Protein AF-A0A699KFR7-F1 (afdb_monomer_lite)

InterPro domains:
  IPR008906 HAT, C-terminal dimerisation domain [PF05699] (17-57)
  IPR012337 Ribonuclease H-like superfamily [SSF53098] (3-68)

Organism: Tanacetum cinerariifolium (NCBI:txid118510)

Structure (mmCIF, N/CA/C/O backbone):
data_AF-A0A699KFR7-F1
#
_entry.id   AF-A0A699KFR7-F1
#
loop_
_atom_site.group_PDB
_atom_site.id
_atom_site.type_symbol
_atom_site.label_atom_id
_atom_site.label_alt_id
_atom_site.label_comp_id
_atom_site.label_asym_id
_atom_site.label_entity_id
_atom_site.label_seq_id
_atom_site.pdbx_PDB_ins_code
_atom_site.Cartn_x
_atom_site.Cartn_y
_atom_site.Cartn_z
_atom_site.occupancy
_atom_site.B_iso_or_equiv
_atom_site.auth_seq_id
_atom_site.auth_comp_id
_atom_site.auth_asym_id
_atom_site.auth_atom_id
_atom_site.pdbx_PDB_model_num
ATOM 1 N N . MET A 1 1 ? 19.842 -2.303 -15.466 1.00 72.69 1 MET A N 1
ATOM 2 C CA . MET A 1 1 ? 18.695 -2.863 -14.722 1.00 72.69 1 MET A CA 1
ATOM 3 C C . MET A 1 1 ? 18.317 -1.825 -13.682 1.00 72.69 1 MET A C 1
ATOM 5 O O . MET A 1 1 ? 19.139 -1.583 -12.810 1.00 72.69 1 MET A O 1
ATOM 9 N N . SER A 1 2 ? 17.170 -1.155 -13.818 1.00 84.25 2 SER A N 1
ATOM 10 C CA . SER A 1 2 ? 16.698 -0.205 -12.797 1.00 84.25 2 SER A CA 1
ATOM 11 C C . SER A 1 2 ? 16.259 -0.953 -11.541 1.00 84.25 2 SER A C 1
ATOM 13 O O . SER A 1 2 ? 15.741 -2.073 -11.637 1.00 84.25 2 SER A O 1
ATOM 15 N N . SER A 1 3 ? 16.473 -0.344 -10.375 1.00 93.88 3 SER A N 1
ATOM 16 C CA . SER A 1 3 ? 16.029 -0.923 -9.102 1.00 93.88 3 SER A CA 1
ATOM 17 C C . SER A 1 3 ? 14.501 -0.967 -9.020 1.00 93.88 3 SER A C 1
ATOM 19 O O . SER A 1 3 ? 13.797 -0.244 -9.726 1.00 93.88 3 SER A O 1
ATOM 21 N N . GLU A 1 4 ? 13.971 -1.806 -8.135 1.00 95.19 4 GLU A N 1
ATOM 22 C CA . GLU A 1 4 ? 12.529 -1.891 -7.906 1.00 95.19 4 GLU A CA 1
ATOM 23 C C . GLU A 1 4 ? 11.929 -0.535 -7.487 1.00 95.19 4 GLU A C 1
ATOM 25 O O . GLU A 1 4 ? 10.904 -0.121 -8.026 1.00 95.19 4 GLU A O 1
ATOM 30 N N . PHE A 1 5 ? 12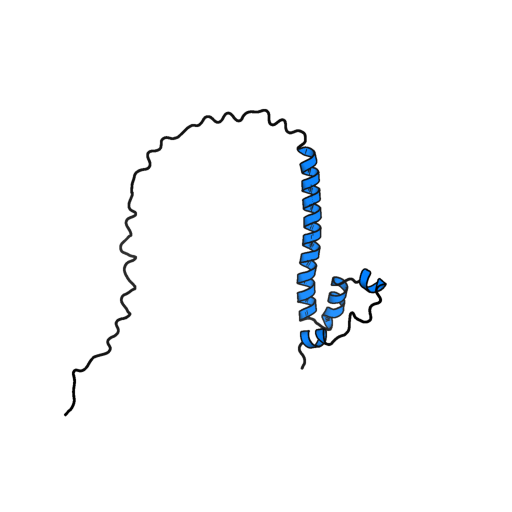.629 0.193 -6.609 1.00 94.06 5 PHE A N 1
ATOM 31 C CA . PHE A 1 5 ? 12.272 1.545 -6.167 1.00 94.06 5 PHE A CA 1
ATOM 32 C C . PHE A 1 5 ? 12.258 2.552 -7.315 1.00 94.06 5 PHE A C 1
ATOM 34 O O . PHE A 1 5 ? 11.299 3.299 -7.473 1.00 94.06 5 PHE A O 1
ATOM 41 N N . GLU A 1 6 ? 13.286 2.538 -8.156 1.00 95.88 6 GLU A N 1
ATOM 42 C CA . GLU A 1 6 ? 13.377 3.428 -9.312 1.00 95.88 6 GLU A CA 1
ATOM 43 C C . GLU A 1 6 ? 12.234 3.179 -10.306 1.00 95.88 6 GLU A C 1
ATOM 45 O O . GLU A 1 6 ? 11.628 4.126 -10.802 1.00 95.88 6 GLU A O 1
ATOM 50 N N . ARG A 1 7 ? 11.873 1.912 -10.553 1.00 94.94 7 ARG A N 1
ATOM 51 C CA . ARG A 1 7 ? 10.699 1.583 -11.377 1.00 94.94 7 ARG A CA 1
ATOM 52 C C . ARG A 1 7 ? 9.400 2.094 -10.755 1.00 94.94 7 ARG A C 1
ATOM 54 O O . ARG A 1 7 ? 8.554 2.594 -11.487 1.00 94.94 7 ARG A O 1
ATOM 61 N N . TYR A 1 8 ? 9.239 1.969 -9.437 1.00 94.06 8 TYR A N 1
ATOM 62 C CA . TYR A 1 8 ? 8.048 2.445 -8.732 1.00 94.06 8 TYR A CA 1
ATOM 63 C C . TYR A 1 8 ? 7.919 3.973 -8.796 1.00 94.06 8 TYR A C 1
ATOM 65 O O . TYR A 1 8 ? 6.868 4.472 -9.177 1.00 94.06 8 TYR A O 1
ATOM 73 N N . VAL A 1 9 ? 8.994 4.711 -8.501 1.00 92.50 9 VAL A N 1
ATOM 74 C CA . VAL A 1 9 ? 9.006 6.188 -8.517 1.00 92.50 9 VAL A CA 1
ATOM 75 C C . VAL A 1 9 ? 8.733 6.749 -9.912 1.00 92.50 9 VAL A C 1
ATOM 77 O O . VAL A 1 9 ? 8.081 7.779 -10.044 1.00 92.50 9 VAL A O 1
ATOM 80 N N . ASN A 1 10 ? 9.206 6.062 -10.951 1.00 93.88 10 ASN A N 1
ATOM 81 C CA . ASN A 1 10 ? 8.973 6.460 -12.338 1.00 93.88 10 ASN A CA 1
ATOM 82 C C . ASN A 1 10 ? 7.615 5.992 -12.890 1.00 93.88 10 ASN A C 1
ATOM 84 O O . ASN A 1 10 ? 7.307 6.266 -14.049 1.00 93.88 10 ASN A O 1
ATOM 88 N N . SER A 1 11 ? 6.822 5.261 -12.104 1.00 91.31 11 SER A N 1
ATOM 89 C CA . SER A 1 11 ? 5.496 4.806 -12.510 1.00 91.31 11 SER A CA 1
ATOM 90 C C . SER A 1 11 ? 4.426 5.793 -12.065 1.00 91.31 11 SER A C 1
ATOM 92 O O . SER A 1 11 ? 4.438 6.281 -10.937 1.00 91.31 11 SER A O 1
ATOM 94 N N . ASP A 1 12 ? 3.452 6.033 -12.935 1.00 89.50 12 ASP A N 1
ATOM 95 C CA . ASP A 1 12 ? 2.334 6.911 -12.625 1.00 89.50 12 ASP A CA 1
ATOM 96 C C . ASP A 1 12 ? 1.092 6.111 -12.213 1.00 89.50 12 ASP A C 1
ATOM 98 O O . ASP A 1 12 ? 0.330 5.625 -13.049 1.00 89.50 12 ASP A O 1
ATOM 102 N N . PHE A 1 13 ? 0.915 5.940 -10.901 1.00 87.81 13 PHE A N 1
ATOM 103 C CA . PHE A 1 13 ? -0.223 5.211 -10.330 1.00 87.81 13 PHE A CA 1
ATOM 104 C C . PHE A 1 13 ? -1.328 6.116 -9.782 1.00 87.81 13 PHE A C 1
ATOM 106 O O . PHE A 1 13 ? -2.438 5.641 -9.554 1.00 87.81 13 PHE A O 1
ATOM 113 N N . VAL A 1 14 ? -1.029 7.391 -9.524 1.00 83.56 14 VAL A N 1
ATOM 114 C CA . VAL A 1 14 ? -1.896 8.263 -8.714 1.00 83.56 14 VAL A CA 1
ATOM 115 C C . VAL A 1 14 ? -2.414 9.456 -9.503 1.00 83.56 14 VAL A C 1
ATOM 117 O O . VAL A 1 14 ? -3.532 9.894 -9.242 1.00 83.56 14 VAL A O 1
ATOM 120 N N . THR A 1 15 ? -1.667 9.986 -10.478 1.00 86.75 15 THR A N 1
ATOM 121 C CA . THR A 1 15 ? -2.082 11.237 -11.138 1.00 86.75 15 THR A CA 1
ATOM 122 C C . THR A 1 15 ? -3.336 11.057 -11.996 1.00 86.75 15 THR A C 1
ATOM 124 O O . THR A 1 15 ? -4.073 12.014 -12.228 1.00 86.75 15 THR A O 1
ATOM 127 N N . HIS A 1 16 ? -3.602 9.825 -12.431 1.00 85.38 16 HIS A N 1
ATOM 128 C CA . HIS A 1 16 ? -4.763 9.471 -13.240 1.00 85.38 16 HIS A CA 1
ATOM 129 C C . HIS A 1 16 ? -6.021 9.156 -12.422 1.00 85.38 16 HIS A C 1
ATOM 131 O O . HIS A 1 16 ? -7.088 8.989 -13.012 1.00 85.38 16 HIS A O 1
ATOM 137 N N . LEU A 1 17 ? -5.924 9.082 -11.090 1.00 88.12 17 LEU A N 1
ATOM 138 C CA . LEU A 1 17 ? -7.076 8.779 -10.244 1.00 88.12 17 LEU A CA 1
ATOM 139 C C . LEU A 1 17 ? -8.009 9.986 -10.159 1.00 88.12 17 LEU A C 1
ATOM 141 O O . LEU A 1 17 ? -7.608 11.096 -9.795 1.00 88.12 17 LEU A O 1
ATOM 145 N N . HIS A 1 18 ? -9.292 9.763 -10.437 1.00 90.19 18 HIS A N 1
ATOM 146 C CA . HIS A 1 18 ? -10.302 10.789 -10.216 1.00 90.19 18 HIS A CA 1
ATOM 147 C C . HIS A 1 18 ? -10.480 11.028 -8.698 1.00 90.19 18 HIS A C 1
ATOM 149 O O . HIS A 1 18 ? -10.409 10.075 -7.921 1.00 90.19 18 HIS A O 1
ATOM 155 N N . PRO A 1 19 ? -10.807 12.250 -8.223 1.00 91.25 19 PRO A N 1
ATOM 156 C CA . PRO A 1 19 ? -10.936 12.536 -6.786 1.00 91.25 19 PRO A CA 1
ATOM 157 C C . PRO A 1 19 ? -11.868 11.592 -6.011 1.00 91.25 19 PRO A C 1
ATOM 159 O O . PRO A 1 19 ? -11.630 11.291 -4.845 1.00 91.25 19 PRO A O 1
ATOM 162 N N . LYS A 1 20 ? -12.927 11.097 -6.665 1.00 91.50 20 LYS A N 1
ATOM 163 C CA . LYS A 1 20 ? -13.840 10.105 -6.070 1.00 91.50 20 LYS A CA 1
ATOM 164 C C . LYS A 1 20 ? -13.187 8.736 -5.871 1.00 91.50 20 LYS A C 1
ATOM 166 O O . LYS A 1 20 ? -13.475 8.089 -4.876 1.00 91.50 20 LYS A O 1
ATOM 171 N N . GLU A 1 21 ? -12.332 8.315 -6.797 1.00 89.56 21 GLU A N 1
ATOM 172 C CA . GLU A 1 21 ? -11.599 7.046 -6.715 1.00 89.56 21 GLU A CA 1
ATOM 173 C C . GLU A 1 21 ? -10.494 7.138 -5.665 1.00 89.56 21 GLU A C 1
ATOM 175 O O . GLU A 1 21 ? -10.295 6.205 -4.893 1.00 89.56 21 GLU A O 1
ATOM 180 N N . PHE A 1 22 ? -9.843 8.303 -5.574 1.00 89.06 22 PHE A N 1
ATOM 181 C CA . PHE A 1 22 ? -8.843 8.579 -4.549 1.00 89.06 22 PHE A CA 1
ATOM 182 C C . PHE A 1 22 ? -9.428 8.499 -3.129 1.00 89.06 22 PHE A C 1
ATOM 184 O O . PHE A 1 22 ? -8.806 7.933 -2.235 1.00 89.06 22 PHE A O 1
ATOM 191 N N . ALA A 1 23 ? -10.646 9.011 -2.917 1.00 90.00 23 ALA A N 1
ATOM 192 C CA . ALA A 1 23 ? -11.308 8.979 -1.609 1.00 90.00 23 ALA A CA 1
ATOM 193 C C . ALA A 1 23 ? -11.588 7.556 -1.093 1.00 90.00 23 ALA A C 1
ATOM 195 O O . ALA A 1 23 ? -11.667 7.343 0.114 1.00 90.00 23 ALA A O 1
ATOM 196 N N . THR A 1 24 ? -11.741 6.589 -1.998 1.00 92.75 24 THR A N 1
ATOM 197 C CA . THR A 1 24 ? -11.987 5.177 -1.672 1.00 92.75 24 THR A CA 1
ATOM 198 C C . THR A 1 24 ? -10.773 4.294 -1.958 1.00 92.75 24 THR A C 1
ATOM 200 O O . THR A 1 24 ? -10.918 3.080 -2.076 1.00 92.75 24 THR A O 1
ATOM 203 N N . PHE A 1 25 ? -9.589 4.887 -2.125 1.00 91.75 25 PHE A N 1
ATOM 204 C CA . PHE A 1 25 ? -8.393 4.156 -2.518 1.00 91.75 25 PHE A CA 1
ATOM 205 C C . PHE A 1 25 ? -7.900 3.248 -1.385 1.00 91.75 25 PHE A C 1
ATOM 207 O O . PHE A 1 25 ? -7.513 3.715 -0.313 1.00 91.75 25 PHE A O 1
ATOM 214 N N . ASP A 1 26 ? -7.884 1.940 -1.639 1.00 91.94 26 ASP A N 1
ATOM 215 C CA . ASP A 1 26 ? -7.339 0.948 -0.715 1.00 91.94 26 ASP A CA 1
ATOM 216 C C . ASP A 1 26 ? -5.832 0.778 -0.945 1.00 91.94 26 ASP A C 1
ATOM 218 O O . ASP A 1 26 ? -5.390 0.034 -1.822 1.00 91.94 26 ASP A O 1
ATOM 222 N N . VAL A 1 27 ? -5.030 1.465 -0.129 1.00 93.06 27 VAL A N 1
ATOM 223 C CA . VAL A 1 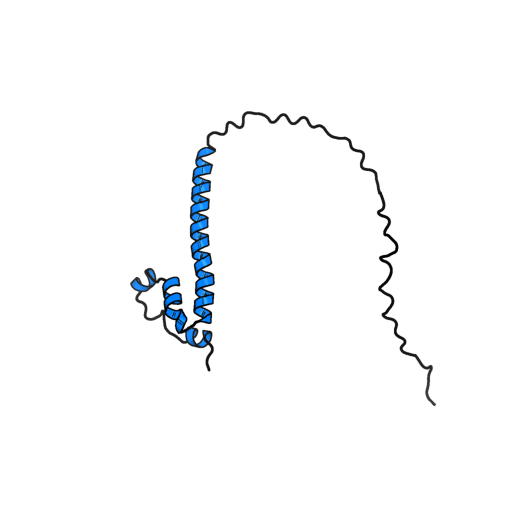27 ? -3.560 1.399 -0.189 1.00 93.06 27 VAL A CA 1
ATOM 224 C C . VAL A 1 27 ? -3.041 -0.016 0.102 1.00 93.06 27 VAL A C 1
ATOM 226 O O . VAL A 1 27 ? -2.046 -0.437 -0.489 1.00 93.06 27 VAL A O 1
ATOM 229 N N . LEU A 1 28 ? -3.698 -0.776 0.986 1.00 93.75 28 LEU A N 1
ATOM 230 C CA . LEU A 1 28 ? -3.281 -2.143 1.312 1.00 93.75 28 LEU A CA 1
ATOM 231 C C . LEU A 1 28 ? -3.608 -3.102 0.165 1.00 93.75 28 LEU A C 1
ATOM 233 O O . LEU A 1 28 ? -2.773 -3.932 -0.201 1.00 93.75 28 LEU A O 1
ATOM 237 N N . GLY A 1 29 ? -4.797 -2.967 -0.419 1.00 94.25 29 GLY A N 1
ATOM 238 C CA . GLY A 1 29 ? -5.204 -3.682 -1.628 1.00 94.25 29 GLY A CA 1
ATOM 239 C C . GLY A 1 29 ? -4.287 -3.388 -2.814 1.00 94.25 29 GLY A C 1
ATOM 240 O O . GLY A 1 29 ? -3.849 -4.319 -3.489 1.00 94.25 29 GLY A O 1
ATOM 241 N N . PHE A 1 30 ? -3.906 -2.121 -3.005 1.00 95.12 30 PHE A N 1
ATOM 242 C CA . PHE A 1 30 ? -2.957 -1.710 -4.039 1.00 95.12 30 PHE A CA 1
ATOM 243 C C . PHE A 1 30 ? -1.627 -2.465 -3.928 1.00 95.12 30 PHE A C 1
ATOM 245 O O . PHE A 1 30 ? -1.177 -3.067 -4.903 1.00 95.12 30 PHE A O 1
ATOM 252 N N . TRP A 1 31 ? -1.009 -2.494 -2.744 1.00 95.94 31 TRP A N 1
ATOM 253 C CA . TRP A 1 31 ? 0.273 -3.186 -2.577 1.00 95.94 31 TRP A CA 1
ATOM 254 C C . TRP A 1 31 ? 0.161 -4.706 -2.726 1.00 95.94 31 TRP A C 1
ATOM 256 O O . TRP A 1 31 ? 1.090 -5.328 -3.231 1.00 95.94 31 TRP A O 1
ATOM 266 N N . LYS A 1 32 ? -0.983 -5.308 -2.381 1.00 96.00 32 LYS A N 1
ATOM 267 C CA . LYS A 1 32 ? -1.237 -6.733 -2.661 1.00 96.00 32 LYS A CA 1
ATOM 268 C C . LYS A 1 32 ? -1.296 -7.021 -4.160 1.00 96.00 32 LYS A C 1
ATOM 270 O O . LYS A 1 32 ? -0.719 -8.001 -4.615 1.00 96.00 32 LYS A O 1
ATOM 275 N N . GLU A 1 33 ? -1.939 -6.157 -4.945 1.00 96.19 33 GLU A N 1
ATOM 276 C CA . GLU A 1 33 ? -1.974 -6.301 -6.409 1.00 96.19 33 GLU A CA 1
ATOM 277 C C . GLU A 1 33 ? -0.573 -6.173 -7.034 1.00 96.19 33 GLU A C 1
ATOM 279 O O . GLU A 1 33 ? -0.266 -6.786 -8.057 1.00 96.19 33 GLU A O 1
ATOM 284 N N . LYS A 1 34 ? 0.305 -5.382 -6.412 1.00 95.38 34 LYS A N 1
ATOM 285 C CA . LYS A 1 34 ? 1.656 -5.114 -6.909 1.00 95.38 34 LYS A CA 1
ATOM 286 C C . LYS A 1 34 ? 2.709 -6.151 -6.517 1.00 95.38 34 LYS A C 1
ATOM 288 O O . LYS A 1 34 ? 3.827 -6.053 -7.024 1.00 95.38 34 LYS A O 1
ATOM 293 N N . GLU A 1 35 ? 2.364 -7.182 -5.749 1.00 95.75 35 GLU A N 1
ATOM 294 C CA . GLU A 1 35 ? 3.309 -8.173 -5.211 1.00 95.75 35 GLU A CA 1
ATOM 295 C C . GLU A 1 35 ? 4.148 -8.883 -6.289 1.00 95.75 35 GLU A C 1
ATOM 297 O O . GLU A 1 35 ? 5.340 -9.117 -6.103 1.00 95.75 35 GLU A O 1
ATOM 302 N N . THR A 1 36 ? 3.584 -9.150 -7.468 1.00 94.38 36 THR A N 1
ATOM 303 C CA . THR A 1 36 ? 4.333 -9.772 -8.576 1.00 94.38 36 THR A CA 1
ATOM 304 C C . THR A 1 36 ? 5.242 -8.795 -9.323 1.00 94.38 36 THR A C 1
ATOM 306 O O . THR A 1 36 ? 6.212 -9.209 -9.954 1.00 94.38 36 THR A O 1
ATOM 309 N N . THR A 1 37 ? 4.920 -7.499 -9.298 1.00 94.56 37 THR A N 1
ATOM 310 C CA . THR A 1 37 ? 5.636 -6.451 -10.051 1.00 94.56 37 THR A CA 1
ATOM 311 C C . THR A 1 37 ? 6.752 -5.824 -9.212 1.00 94.56 37 THR A C 1
ATOM 313 O O . THR A 1 37 ? 7.835 -5.500 -9.716 1.00 94.56 37 THR A O 1
ATOM 316 N N . PHE A 1 38 ? 6.480 -5.676 -7.918 1.00 95.94 38 PHE A N 1
ATOM 317 C CA . PHE A 1 38 ? 7.340 -5.062 -6.922 1.00 95.94 38 PHE A CA 1
ATOM 318 C C . PHE A 1 38 ? 7.380 -5.959 -5.667 1.00 95.94 38 PHE A C 1
ATOM 320 O O . PHE A 1 38 ? 6.751 -5.625 -4.663 1.00 95.94 38 PHE A O 1
ATOM 327 N N . PRO A 1 39 ? 8.053 -7.122 -5.708 1.00 95.62 39 PRO A N 1
ATOM 328 C CA . PRO A 1 39 ? 8.006 -8.098 -4.619 1.00 95.62 39 PRO A CA 1
ATOM 329 C C . PRO A 1 39 ? 8.607 -7.587 -3.305 1.00 95.62 39 PRO A C 1
ATOM 331 O O . PRO A 1 39 ? 8.057 -7.859 -2.237 1.00 95.62 39 PRO A O 1
ATOM 334 N N . VAL A 1 40 ? 9.712 -6.838 -3.354 1.00 96.25 40 VAL A N 1
ATOM 335 C CA . VAL A 1 40 ? 10.380 -6.350 -2.138 1.00 96.25 40 VAL A CA 1
ATOM 336 C C . VAL A 1 40 ? 9.602 -5.186 -1.532 1.00 96.25 40 VAL A C 1
ATOM 338 O O . VAL A 1 40 ? 9.294 -5.200 -0.341 1.00 96.25 40 VAL A O 1
ATOM 341 N N . LEU A 1 41 ? 9.239 -4.198 -2.349 1.00 96.31 41 LEU A N 1
ATOM 342 C CA . LEU A 1 41 ? 8.500 -3.018 -1.914 1.00 96.31 41 LEU A CA 1
ATOM 343 C C . LEU A 1 41 ? 7.104 -3.389 -1.445 1.00 96.31 41 LEU A C 1
ATOM 345 O O . LEU A 1 41 ? 6.710 -2.938 -0.378 1.00 96.31 41 LEU A O 1
ATOM 349 N N . SER A 1 42 ? 6.382 -4.243 -2.176 1.00 96.62 42 SER A N 1
ATOM 350 C CA . SER A 1 42 ? 5.034 -4.650 -1.768 1.00 96.62 42 SER A CA 1
ATOM 351 C C . SER A 1 42 ? 5.062 -5.325 -0.412 1.00 96.62 42 SER A C 1
ATOM 353 O O . SER A 1 42 ? 4.261 -4.976 0.451 1.00 96.62 42 SER A O 1
ATOM 355 N N . ARG A 1 43 ? 6.022 -6.227 -0.176 1.00 96.75 43 ARG A N 1
ATOM 356 C CA . ARG A 1 43 ? 6.141 -6.898 1.117 1.00 96.75 43 ARG A CA 1
ATOM 357 C C . ARG A 1 43 ? 6.461 -5.917 2.243 1.00 96.75 43 ARG A C 1
ATOM 359 O O . ARG A 1 43 ? 5.752 -5.902 3.244 1.00 96.75 43 ARG A O 1
ATOM 366 N N . MET A 1 44 ? 7.463 -5.057 2.050 1.00 96.50 44 MET A N 1
ATOM 367 C CA . MET A 1 44 ? 7.836 -4.037 3.037 1.00 96.50 44 MET A CA 1
ATOM 368 C C . MET A 1 44 ? 6.691 -3.065 3.332 1.00 96.50 44 MET A C 1
ATOM 370 O O . MET A 1 44 ? 6.447 -2.728 4.489 1.00 96.50 44 MET A O 1
ATOM 374 N N . SER A 1 45 ? 5.989 -2.608 2.294 1.00 95.81 45 SER A N 1
ATOM 375 C CA . SER A 1 45 ? 4.838 -1.729 2.436 1.00 95.81 45 SER A CA 1
ATOM 376 C C . SER A 1 45 ? 3.732 -2.439 3.201 1.00 95.81 45 SER A C 1
ATOM 378 O O . SER A 1 45 ? 3.355 -1.935 4.250 1.00 95.81 45 SER A O 1
ATOM 380 N N . ILE A 1 46 ? 3.274 -3.617 2.761 1.00 95.44 46 ILE A N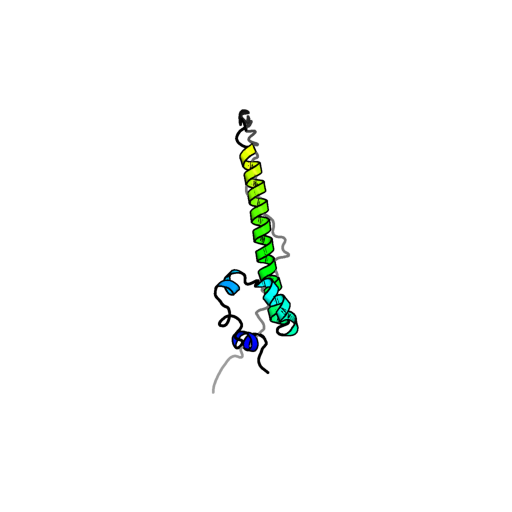 1
ATOM 381 C CA . ILE A 1 46 ? 2.228 -4.404 3.439 1.00 95.44 46 ILE A CA 1
ATOM 382 C C . ILE A 1 46 ? 2.554 -4.601 4.922 1.00 95.44 46 ILE A C 1
ATOM 384 O O . ILE A 1 46 ? 1.692 -4.344 5.766 1.00 95.44 46 ILE A O 1
ATOM 388 N N . ASP A 1 47 ? 3.780 -5.004 5.255 1.00 93.62 47 ASP A N 1
ATOM 389 C CA . ASP A 1 47 ? 4.201 -5.211 6.643 1.00 93.62 47 ASP A CA 1
ATOM 390 C C . ASP A 1 47 ? 4.107 -3.899 7.451 1.00 93.62 47 ASP A C 1
ATOM 392 O O . ASP A 1 47 ? 3.588 -3.888 8.565 1.00 93.62 47 ASP A O 1
ATOM 396 N N . LEU A 1 48 ? 4.503 -2.761 6.870 1.00 92.06 48 LEU A N 1
ATOM 397 C CA . LEU A 1 48 ? 4.410 -1.451 7.521 1.00 92.06 48 LEU A CA 1
ATOM 398 C C . LEU A 1 48 ? 2.959 -0.967 7.720 1.00 92.06 48 LEU A C 1
ATOM 400 O O . LEU A 1 48 ? 2.594 -0.543 8.819 1.00 92.06 48 LEU A O 1
ATOM 404 N N . ILE A 1 49 ? 2.123 -1.004 6.675 1.00 90.25 49 ILE A N 1
ATOM 405 C CA . ILE A 1 49 ? 0.737 -0.496 6.740 1.00 90.25 49 ILE A CA 1
ATOM 406 C C . ILE A 1 49 ? -0.208 -1.433 7.501 1.00 90.25 49 ILE A C 1
ATOM 408 O O . ILE A 1 49 ? -1.146 -0.956 8.140 1.00 90.25 49 ILE A O 1
ATOM 412 N N . SER A 1 50 ? 0.039 -2.745 7.503 1.00 88.19 50 SER A N 1
ATOM 413 C CA . SER A 1 50 ? -0.764 -3.694 8.290 1.00 88.19 50 SER A CA 1
ATOM 414 C C . SER A 1 50 ? -0.599 -3.490 9.801 1.00 88.19 50 SER A C 1
ATOM 416 O O . SER A 1 50 ? -1.581 -3.570 10.543 1.00 88.19 50 SER A O 1
ATOM 418 N N . VAL A 1 51 ? 0.605 -3.132 10.261 1.00 81.75 51 VAL A N 1
ATOM 419 C CA . VAL A 1 51 ? 0.866 -2.783 11.667 1.00 81.75 51 VAL A CA 1
ATOM 420 C C . VAL A 1 51 ? 0.094 -1.527 12.076 1.00 81.75 51 VAL A C 1
ATOM 422 O O . VAL A 1 51 ? -0.489 -1.487 13.161 1.00 81.75 51 VAL A O 1
ATOM 425 N N . GLN A 1 52 ? 0.036 -0.513 11.208 1.00 71.06 52 GLN A N 1
ATOM 426 C CA . GLN A 1 52 ? -0.739 0.702 11.481 1.00 71.06 52 GLN A CA 1
ATOM 427 C C . GLN A 1 52 ? -2.241 0.413 11.574 1.00 71.06 52 GLN A C 1
ATOM 429 O O . GLN A 1 52 ? -2.893 0.900 12.497 1.00 71.06 52 GLN A O 1
ATOM 434 N N . ALA A 1 53 ? -2.779 -0.421 10.680 1.00 64.88 53 ALA A N 1
ATOM 435 C CA . ALA A 1 53 ? -4.189 -0.806 10.712 1.00 64.88 53 ALA A CA 1
ATOM 436 C C . ALA A 1 53 ? -4.562 -1.540 12.016 1.00 64.88 53 ALA A C 1
ATOM 438 O O . ALA A 1 53 ? -5.546 -1.185 12.664 1.00 64.88 53 ALA A O 1
ATOM 439 N N . SER A 1 54 ? -3.733 -2.494 12.454 1.00 70.44 54 SER A N 1
ATOM 440 C CA . SER A 1 54 ? -3.969 -3.255 13.690 1.00 70.44 54 SER A CA 1
ATOM 441 C C . SER A 1 54 ? -3.806 -2.411 14.964 1.00 70.44 54 SER A C 1
ATOM 443 O O . SER A 1 54 ? -4.570 -2.569 15.917 1.00 70.44 54 SER A O 1
ATOM 445 N N . SER A 1 55 ? -2.851 -1.474 14.987 1.00 69.81 55 SER A N 1
ATOM 446 C CA . SER A 1 55 ? -2.640 -0.567 16.125 1.00 69.81 55 SER A CA 1
ATOM 447 C C . SER A 1 55 ? -3.819 0.389 16.339 1.00 69.81 55 SER A C 1
ATOM 449 O O . SER A 1 55 ? -4.244 0.601 17.475 1.00 69.81 55 SER A O 1
ATOM 451 N N . VAL A 1 56 ? -4.393 0.933 15.258 1.00 66.19 56 VAL A N 1
ATOM 452 C CA . VAL A 1 56 ? -5.581 1.799 15.342 1.00 66.19 56 VAL A CA 1
ATOM 453 C C . VAL A 1 56 ? -6.779 1.021 15.878 1.00 66.19 56 VAL A C 1
ATOM 455 O O . VAL A 1 56 ? -7.462 1.508 16.778 1.00 66.19 56 VAL A O 1
ATOM 458 N N . GLU A 1 57 ? -6.999 -0.198 15.389 1.00 67.50 57 GLU A N 1
ATOM 459 C CA . GLU A 1 57 ? -8.060 -1.077 15.887 1.00 67.50 57 GLU A CA 1
ATOM 460 C C . GLU A 1 57 ? -7.877 -1.387 17.382 1.00 67.50 57 GLU A C 1
ATOM 462 O O . GLU A 1 57 ? -8.791 -1.175 18.180 1.00 67.50 57 GLU A O 1
ATOM 467 N N . MET A 1 58 ? -6.665 -1.767 17.798 1.00 66.69 58 MET A N 1
ATOM 468 C CA . MET A 1 58 ? -6.346 -2.017 19.206 1.00 66.69 58 MET A CA 1
ATOM 469 C C . MET A 1 58 ? -6.529 -0.765 20.077 1.00 66.69 58 MET A C 1
ATOM 471 O O . MET A 1 58 ? -7.053 -0.862 21.185 1.00 66.69 58 MET A O 1
ATOM 475 N N . CYS A 1 59 ? -6.139 0.414 19.592 1.00 67.25 59 CYS A N 1
ATOM 476 C CA . CYS A 1 59 ? -6.297 1.678 20.310 1.00 67.25 59 CYS A CA 1
ATOM 477 C C . CYS A 1 59 ? -7.776 2.015 20.547 1.00 67.25 59 CYS A C 1
ATOM 479 O O . CYS A 1 59 ? -8.140 2.393 21.663 1.00 67.25 59 CYS A O 1
ATOM 481 N N . MET A 1 60 ? -8.637 1.809 19.544 1.00 73.19 60 MET A N 1
ATOM 482 C CA . MET A 1 60 ? -10.085 1.995 19.693 1.00 73.19 60 MET A CA 1
ATOM 483 C C . MET A 1 60 ? -10.667 1.003 20.705 1.00 73.19 60 MET A C 1
ATOM 485 O O . MET A 1 60 ? -11.346 1.415 21.643 1.00 73.19 60 MET A O 1
ATOM 489 N N . CYS A 1 61 ? -10.317 -0.284 20.612 1.00 74.00 61 CYS A N 1
ATOM 490 C CA . CYS A 1 61 ? -10.788 -1.293 21.565 1.00 74.00 61 CYS A CA 1
ATOM 491 C C . CYS A 1 61 ? -10.320 -1.023 23.007 1.00 74.00 61 CYS A C 1
ATOM 493 O O . CYS A 1 61 ? -11.086 -1.195 23.958 1.00 74.00 61 CYS A O 1
ATOM 495 N N . LEU A 1 62 ? -9.069 -0.589 23.193 1.00 68.50 62 LEU A N 1
ATOM 496 C CA . LEU A 1 62 ? -8.527 -0.235 24.507 1.00 68.50 62 LEU A CA 1
ATOM 497 C C . LEU A 1 62 ? -9.194 1.019 25.072 1.00 68.50 62 LEU A C 1
ATOM 499 O O . LEU A 1 62 ? -9.505 1.048 26.265 1.00 68.50 62 LEU A O 1
ATOM 503 N N . LYS A 1 63 ? -9.443 2.028 24.229 1.00 76.19 63 LYS A N 1
ATOM 504 C CA . LYS A 1 63 ? -10.179 3.245 24.584 1.00 76.19 63 LYS A CA 1
ATOM 505 C C . LYS A 1 63 ? -11.596 2.912 25.032 1.00 76.19 63 LYS A C 1
ATOM 507 O O . LYS A 1 63 ? -11.979 3.333 26.117 1.00 76.19 63 LYS A O 1
ATOM 512 N N . ASP A 1 64 ? -12.324 2.101 24.271 1.00 74.00 64 ASP A N 1
ATOM 513 C CA . ASP A 1 64 ? -13.687 1.686 24.609 1.00 74.00 64 ASP A CA 1
ATOM 514 C C . ASP A 1 64 ? -13.724 0.890 25.915 1.00 74.00 64 ASP A C 1
ATOM 516 O O . ASP A 1 64 ? -14.558 1.139 26.784 1.00 74.00 64 ASP A O 1
ATOM 520 N N . HIS A 1 65 ? -12.776 -0.026 26.112 1.00 71.56 65 HIS A N 1
ATOM 521 C CA . HIS A 1 65 ? -12.664 -0.784 27.354 1.00 71.56 65 HIS A CA 1
ATOM 522 C C . HIS A 1 65 ? -12.304 0.107 28.561 1.00 71.56 65 HIS A C 1
ATOM 524 O O . HIS A 1 65 ? -12.857 -0.082 29.651 1.00 71.56 65 HIS A O 1
ATOM 530 N N . LEU A 1 66 ? -11.425 1.100 28.381 1.00 71.12 66 LEU A N 1
ATOM 531 C CA . LEU A 1 66 ? -11.111 2.118 29.390 1.00 71.12 66 LEU A CA 1
ATOM 532 C C . LEU A 1 66 ? -12.316 3.019 29.681 1.00 71.12 66 LEU A C 1
ATOM 534 O O . LEU A 1 66 ? -12.615 3.242 30.848 1.00 71.12 66 LEU A O 1
ATOM 538 N N . ASP A 1 67 ? -13.042 3.487 28.669 1.00 73.06 67 ASP A N 1
ATOM 539 C CA . ASP A 1 67 ? -14.210 4.365 28.815 1.00 73.06 67 ASP A CA 1
ATOM 540 C C . ASP A 1 67 ? -15.413 3.623 29.428 1.00 73.06 67 ASP A C 1
ATOM 542 O O . ASP A 1 67 ? -16.163 4.191 30.229 1.00 73.06 67 ASP A O 1
ATOM 546 N N . VAL A 1 68 ? -15.578 2.329 29.134 1.00 71.12 68 VAL A N 1
ATOM 547 C CA . VAL A 1 68 ? -16.521 1.438 29.831 1.00 71.12 68 VAL A CA 1
ATOM 548 C C . VAL A 1 68 ? -16.126 1.271 31.300 1.00 71.12 68 VAL A C 1
ATOM 550 O O . VAL A 1 68 ? -16.987 1.377 32.177 1.00 71.12 68 VAL A O 1
ATOM 553 N N . LYS A 1 69 ? -14.839 1.048 31.598 1.00 63.25 69 LYS A N 1
ATOM 554 C CA . LYS A 1 69 ? -14.349 0.925 32.983 1.00 63.25 69 LYS A CA 1
ATOM 555 C C . LYS A 1 69 ? -14.416 2.243 33.757 1.00 63.25 69 LYS A C 1
ATOM 557 O O . LYS A 1 69 ? -14.767 2.224 34.934 1.00 63.25 69 LYS A O 1
ATOM 562 N N . LYS A 1 70 ? -14.178 3.386 33.112 1.00 60.25 70 LYS A N 1
ATOM 563 C CA . LYS A 1 70 ? -14.216 4.718 33.734 1.00 60.25 70 LYS A CA 1
ATOM 564 C C . LYS A 1 70 ? -15.633 5.128 34.145 1.00 60.25 70 LYS A C 1
ATOM 566 O O . LYS A 1 70 ? -15.803 5.711 35.210 1.00 60.25 70 LYS A O 1
ATOM 571 N N . ARG A 1 71 ? -16.668 4.712 33.398 1.00 56.94 71 ARG A N 1
ATOM 572 C CA . ARG A 1 71 ? -18.081 4.863 33.816 1.00 56.94 71 ARG A CA 1
ATOM 573 C C . ARG A 1 71 ? -18.458 4.045 35.060 1.00 56.94 71 ARG A C 1
ATOM 575 O O . ARG A 1 71 ? -19.486 4.329 35.663 1.00 56.94 71 ARG A O 1
ATOM 582 N N . LYS A 1 72 ? -17.655 3.051 35.468 1.00 59.81 72 LYS A N 1
ATOM 583 C CA . LYS A 1 72 ? -17.874 2.293 36.714 1.00 59.81 72 LYS A CA 1
ATOM 584 C C . LYS A 1 72 ? -17.142 2.866 37.938 1.00 59.81 72 LYS A C 1
ATOM 586 O O . LYS A 1 72 ? -17.390 2.383 39.035 1.00 59.81 72 LYS A O 1
ATOM 591 N N . GLN A 1 73 ? -16.298 3.892 37.780 1.00 55.00 73 GLN A N 1
ATOM 592 C CA . GLN A 1 73 ? -15.622 4.572 38.900 1.00 55.00 73 GLN A CA 1
ATOM 593 C C . GLN A 1 73 ? -16.422 5.732 39.514 1.00 55.00 73 GLN A C 1
ATOM 595 O O . GLN A 1 73 ? -16.013 6.253 40.544 1.00 55.00 73 GLN A O 1
ATOM 600 N N . ASP A 1 74 ? -17.593 6.084 38.970 1.00 47.44 74 ASP A N 1
ATOM 601 C CA . ASP A 1 74 ? -18.465 7.128 39.546 1.00 47.44 74 ASP A CA 1
ATOM 602 C C . ASP A 1 74 ? -19.124 6.713 40.884 1.00 47.44 74 ASP A C 1
ATOM 604 O O . ASP A 1 74 ? -19.937 7.432 41.456 1.00 47.44 74 ASP A O 1
ATOM 608 N N . LYS A 1 75 ? -18.775 5.528 41.407 1.00 58.47 75 LYS A N 1
ATOM 609 C CA . LYS A 1 75 ? -19.137 5.050 42.747 1.00 58.47 75 LYS A CA 1
ATOM 610 C C . LYS A 1 75 ? -18.019 4.212 43.365 1.00 58.47 75 LYS A C 1
ATOM 612 O O . LYS A 1 75 ? -18.214 3.042 43.680 1.00 58.47 75 LYS A O 1
ATOM 617 N N . CYS A 1 76 ? -16.846 4.794 43.561 1.00 53.16 76 CYS A N 1
ATOM 618 C CA . CYS A 1 76 ? -16.001 4.350 44.665 1.00 53.16 76 CYS A CA 1
ATOM 619 C C . CYS A 1 76 ? -16.282 5.294 45.840 1.00 53.16 76 CYS A C 1
ATOM 621 O O . CYS A 1 76 ? -15.803 6.426 45.800 1.00 53.16 76 CYS A O 1
ATOM 623 N N . PRO A 1 77 ? -17.031 4.891 46.884 1.00 48.09 77 PRO A N 1
ATOM 624 C CA . PRO A 1 77 ? -16.826 5.509 48.179 1.00 48.09 77 PRO A CA 1
ATOM 625 C C . PRO A 1 77 ? -15.432 5.060 48.611 1.00 48.09 77 PRO A C 1
ATOM 627 O O . PRO A 1 77 ? -15.239 3.944 49.090 1.00 48.09 77 PRO A O 1
ATOM 630 N N . LEU A 1 78 ? -14.432 5.897 48.350 1.00 53.72 78 LEU A N 1
ATOM 631 C CA . LEU A 1 78 ? -13.134 5.795 49.000 1.00 53.72 78 LEU A CA 1
ATOM 632 C C . LEU A 1 78 ? -13.327 6.255 50.457 1.00 53.72 78 LEU A C 1
ATOM 634 O O . LEU A 1 78 ? -12.884 7.328 50.841 1.00 53.72 78 LEU A O 1
ATOM 638 N N . GLU A 1 79 ? -14.074 5.479 51.241 1.00 58.91 79 GLU A N 1
ATOM 639 C CA . GLU A 1 79 ? -14.364 5.730 52.659 1.00 58.91 79 GLU A CA 1
ATOM 640 C C . GLU A 1 79 ? -13.934 4.529 53.499 1.00 58.91 79 GLU A C 1
ATOM 642 O O . GLU A 1 79 ? -14.676 3.955 54.292 1.00 58.91 79 GLU A O 1
ATOM 647 N N . THR A 1 80 ? -12.689 4.117 53.329 1.00 58.84 80 THR A N 1
ATOM 648 C CA . THR A 1 80 ? -11.974 3.511 54.445 1.00 58.84 80 THR A CA 1
ATOM 649 C C . THR A 1 80 ? -10.637 4.225 54.493 1.00 58.84 80 THR A C 1
ATOM 651 O O . THR A 1 80 ? -9.843 4.056 53.565 1.00 58.84 80 THR A O 1
ATOM 654 N N . PRO A 1 81 ? -10.406 5.101 55.489 1.00 56.78 81 PRO A N 1
ATOM 655 C CA . PRO A 1 81 ? -9.065 5.578 55.768 1.00 56.78 81 PRO A CA 1
ATOM 656 C C . PRO A 1 81 ? -8.185 4.338 55.924 1.00 56.78 81 PRO A C 1
ATOM 658 O O . PRO A 1 81 ? -8.475 3.476 56.752 1.00 56.78 81 PRO A O 1
ATOM 661 N N . LEU A 1 82 ? -7.176 4.200 55.068 1.00 57.41 82 LEU A N 1
ATOM 662 C CA . LEU A 1 82 ? -6.090 3.269 55.328 1.00 57.41 82 LEU A CA 1
ATOM 663 C C . LEU A 1 82 ? -5.368 3.820 56.553 1.00 57.41 82 LEU A C 1
ATOM 665 O O . LEU A 1 82 ? -4.689 4.841 56.467 1.00 57.41 82 LEU A O 1
ATOM 669 N N . ASP A 1 83 ? -5.618 3.189 57.692 1.00 56.34 83 ASP A N 1
ATOM 670 C CA . ASP A 1 83 ? -4.848 3.386 58.907 1.00 56.34 83 ASP A CA 1
ATOM 671 C C . ASP A 1 83 ? -3.467 2.782 58.646 1.00 56.34 83 ASP A C 1
ATOM 673 O O . ASP A 1 83 ? -3.299 1.561 58.596 1.00 56.34 83 ASP A O 1
ATOM 677 N N . PHE A 1 84 ? -2.508 3.637 58.306 1.00 59.09 84 PHE A N 1
ATOM 678 C CA . PHE A 1 84 ? -1.117 3.234 58.207 1.00 59.09 84 PHE A CA 1
ATOM 679 C C . PHE A 1 84 ? -0.533 3.359 59.614 1.00 59.09 84 PHE A C 1
ATOM 681 O O . PHE A 1 84 ? -0.193 4.461 60.037 1.00 59.09 84 PHE A O 1
ATOM 688 N N . GLU A 1 85 ? -0.422 2.246 60.338 1.00 61.38 85 GLU A N 1
ATOM 689 C CA . GLU A 1 85 ? 0.518 2.164 61.457 1.00 61.38 85 GLU A CA 1
ATOM 690 C C . GLU A 1 85 ? 1.923 2.279 60.845 1.00 61.38 85 GLU A C 1
ATOM 692 O O . GLU A 1 85 ? 2.385 1.396 60.116 1.00 61.38 85 GLU A O 1
ATOM 697 N N . GLU A 1 86 ? 2.561 3.429 61.052 1.00 58.03 86 GLU A N 1
ATOM 698 C CA . GLU A 1 86 ? 3.947 3.682 60.674 1.00 58.03 86 GLU A CA 1
ATOM 699 C C . GLU A 1 86 ? 4.857 2.894 61.625 1.00 58.03 86 GLU A C 1
ATOM 701 O O . GLU A 1 86 ? 5.414 3.441 62.573 1.00 58.03 86 GLU A O 1
ATOM 706 N N . ASP A 1 87 ? 4.990 1.586 61.398 1.00 57.81 87 ASP A N 1
ATOM 707 C CA . ASP A 1 87 ? 6.030 0.790 62.049 1.00 57.81 87 ASP A CA 1
ATOM 708 C C . ASP A 1 87 ? 7.371 1.159 61.38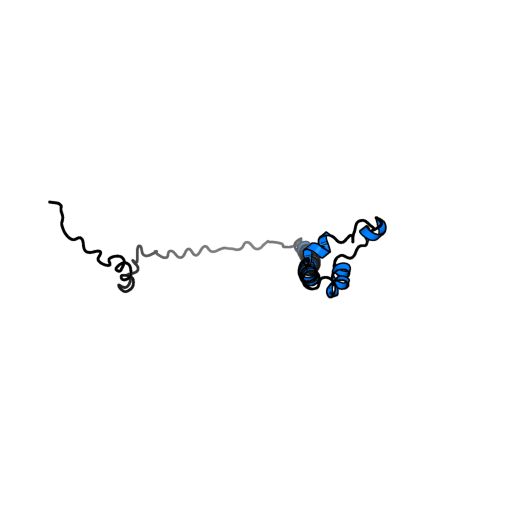9 1.00 57.81 87 ASP A C 1
ATOM 710 O O . ASP A 1 87 ? 7.841 0.536 60.430 1.00 57.81 87 ASP A O 1
ATOM 714 N N . VAL A 1 88 ? 7.952 2.270 61.853 1.00 64.69 88 VAL A N 1
ATOM 715 C CA . VAL A 1 88 ? 9.328 2.662 61.543 1.00 64.69 88 VAL A CA 1
ATOM 716 C C . VAL A 1 88 ? 10.237 1.611 62.167 1.00 64.69 88 VAL A C 1
ATOM 718 O O . VAL A 1 88 ? 10.507 1.634 63.367 1.00 64.69 88 VAL A O 1
ATOM 721 N N . PHE A 1 89 ? 10.720 0.672 61.360 1.00 59.66 89 PHE A N 1
ATOM 722 C CA . PHE A 1 89 ? 11.851 -0.148 61.769 1.00 59.66 89 PHE A CA 1
ATOM 723 C C . PHE A 1 89 ? 13.088 0.752 61.824 1.00 59.66 89 PHE A C 1
ATOM 725 O O . PHE A 1 89 ? 13.624 1.157 60.792 1.00 59.66 89 PHE A O 1
ATOM 732 N N . ASP A 1 90 ? 13.507 1.088 63.042 1.00 59.28 90 ASP A N 1
ATOM 733 C CA . ASP A 1 90 ? 14.742 1.813 63.345 1.00 59.28 90 ASP A CA 1
ATOM 734 C C . ASP A 1 90 ? 15.937 0.853 63.169 1.00 59.28 90 ASP A C 1
ATOM 736 O O . ASP A 1 90 ? 16.596 0.433 64.121 1.00 59.28 90 ASP A O 1
ATOM 740 N N . ASP A 1 91 ? 16.172 0.409 61.932 1.00 62.78 91 ASP A N 1
ATOM 741 C CA . ASP A 1 91 ? 17.346 -0.397 61.610 1.00 62.78 91 ASP A CA 1
ATOM 742 C C . ASP A 1 91 ? 18.563 0.530 61.485 1.00 62.78 91 ASP A C 1
ATOM 744 O O . ASP A 1 91 ? 18.699 1.311 60.536 1.00 62.78 91 ASP A O 1
ATOM 748 N N . GLU A 1 92 ? 19.484 0.427 62.447 1.00 64.94 92 GLU A N 1
ATOM 749 C CA . GLU A 1 92 ? 20.794 1.070 62.377 1.00 64.94 92 GLU A CA 1
ATOM 750 C C . GLU A 1 92 ? 21.538 0.599 61.115 1.00 64.94 92 GLU A C 1
ATOM 752 O O . GLU A 1 92 ? 22.051 -0.522 61.033 1.00 64.94 92 GLU A O 1
ATOM 757 N N . VAL A 1 93 ? 21.642 1.472 60.110 1.00 63.84 93 VAL A N 1
ATOM 758 C CA . VAL A 1 93 ? 22.513 1.238 58.954 1.00 63.84 93 VAL A CA 1
ATOM 759 C C . VAL A 1 93 ? 23.955 1.233 59.450 1.00 63.84 93 VAL A C 1
ATOM 761 O O . VAL A 1 93 ? 24.515 2.281 59.779 1.00 63.84 93 VAL A O 1
ATOM 764 N N . GLN A 1 94 ? 24.579 0.051 59.482 1.00 60.12 94 GLN A N 1
ATOM 765 C CA . GLN A 1 94 ? 26.012 -0.058 59.733 1.00 60.12 94 GLN A CA 1
ATOM 766 C C . GLN A 1 94 ? 26.757 0.773 58.692 1.00 60.12 94 GLN A C 1
ATOM 768 O O . GLN A 1 94 ? 26.736 0.492 57.489 1.00 60.12 94 GLN A O 1
ATOM 773 N N . GLN A 1 95 ? 27.418 1.816 59.184 1.00 51.47 95 GLN A N 1
ATOM 774 C CA . GLN A 1 95 ? 28.332 2.623 58.406 1.00 51.47 95 GLN A CA 1
ATOM 775 C C . GLN A 1 95 ? 29.356 1.688 57.736 1.00 51.47 95 GLN A C 1
ATOM 777 O O . GLN A 1 95 ? 29.810 0.708 58.325 1.00 51.47 95 GLN A O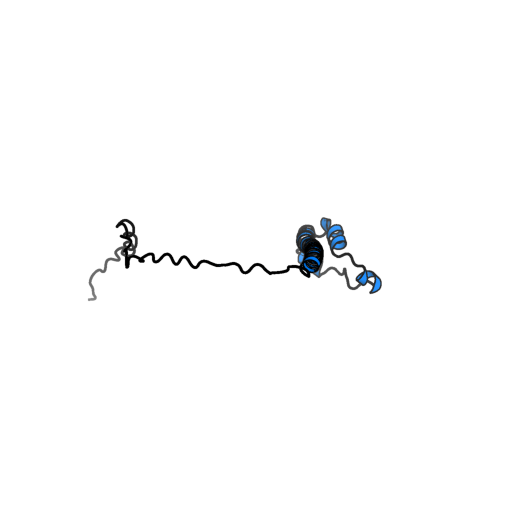 1
ATOM 782 N N . ASN A 1 96 ? 29.687 1.993 56.479 1.00 60.69 96 ASN A N 1
ATOM 783 C CA . ASN A 1 96 ? 30.937 1.624 55.812 1.00 60.69 96 ASN A CA 1
ATOM 784 C C . ASN A 1 96 ? 31.455 0.182 55.992 1.00 60.69 96 ASN A C 1
ATOM 786 O O . ASN A 1 96 ? 32.616 -0.033 56.344 1.00 60.69 96 ASN A O 1
ATOM 790 N N . LYS A 1 97 ? 30.668 -0.818 55.580 1.00 57.09 97 LYS A N 1
ATOM 791 C CA . LYS A 1 97 ? 31.256 -2.115 55.223 1.00 57.09 97 LYS A CA 1
ATOM 792 C C . LYS A 1 97 ? 31.969 -1.982 53.875 1.00 57.09 97 LYS A C 1
ATOM 794 O O . LYS A 1 97 ? 31.345 -2.053 52.819 1.00 57.09 97 LYS A O 1
ATOM 799 N N . ALA A 1 98 ? 33.276 -1.726 53.919 1.00 65.81 98 ALA A N 1
ATOM 800 C CA . ALA A 1 98 ? 34.123 -1.794 52.736 1.00 65.81 98 ALA A CA 1
ATOM 801 C C . ALA A 1 98 ? 33.988 -3.192 52.117 1.00 65.81 98 ALA A C 1
ATOM 803 O O . ALA A 1 98 ? 34.182 -4.197 52.802 1.00 65.81 98 ALA A O 1
ATOM 804 N N . ILE A 1 99 ? 33.626 -3.253 50.837 1.00 62.78 99 ILE A N 1
ATOM 805 C CA . ILE A 1 99 ? 33.720 -4.480 50.050 1.00 62.78 99 ILE A CA 1
ATOM 806 C C . ILE A 1 99 ? 35.224 -4.715 49.856 1.00 62.78 99 ILE A C 1
ATOM 808 O O . ILE A 1 99 ? 35.865 -3.867 49.232 1.00 62.78 99 ILE A O 1
ATOM 812 N N . PRO A 1 100 ? 35.830 -5.786 50.403 1.00 58.84 100 PRO A N 1
ATOM 813 C CA . PRO A 1 100 ? 37.189 -6.125 50.025 1.00 58.84 100 PRO A CA 1
ATOM 814 C C . PRO A 1 100 ? 37.143 -6.520 48.551 1.00 58.84 100 PRO A C 1
ATOM 816 O O . PRO A 1 100 ? 36.507 -7.509 48.186 1.00 58.84 100 PRO A O 1
ATOM 819 N N . LEU A 1 101 ? 37.763 -5.711 47.697 1.00 51.56 101 LEU A N 1
ATOM 820 C CA . LEU A 1 101 ? 38.092 -6.152 46.351 1.00 51.56 101 LEU A CA 1
ATOM 821 C C . LEU A 1 101 ? 39.018 -7.359 46.525 1.00 51.56 101 LEU A C 1
ATOM 823 O O . LEU A 1 101 ? 40.036 -7.259 47.206 1.00 51.56 101 LEU A O 1
ATOM 827 N N . PHE A 1 102 ? 38.624 -8.516 46.001 1.00 60.00 102 PHE A N 1
ATOM 828 C CA . PHE A 1 102 ? 39.534 -9.652 45.924 1.00 60.00 102 PHE A CA 1
ATOM 829 C C . PHE A 1 102 ? 40.643 -9.291 44.925 1.00 60.00 102 PHE A C 1
ATOM 831 O O . PHE A 1 102 ? 40.349 -8.748 43.861 1.00 60.00 102 PHE A O 1
ATOM 838 N N . ASP A 1 103 ? 41.899 -9.598 45.258 1.00 60.69 103 ASP A N 1
ATOM 839 C CA . ASP A 1 103 ? 43.117 -9.207 44.518 1.00 60.69 103 ASP A CA 1
ATOM 840 C C . ASP A 1 103 ? 43.226 -9.769 43.076 1.00 60.69 103 ASP A C 1
ATOM 842 O O . ASP A 1 103 ? 44.273 -9.676 42.439 1.00 60.69 103 ASP A O 1
ATOM 846 N N . GLU A 1 104 ? 42.164 -10.367 42.535 1.00 58.12 104 GLU A N 1
ATOM 847 C CA . GLU A 1 104 ? 42.134 -10.951 41.191 1.00 58.12 104 GLU A CA 1
ATOM 848 C C . GLU A 1 104 ? 41.773 -9.925 40.094 1.00 58.12 104 GLU A C 1
ATOM 850 O O . GLU A 1 104 ? 41.994 -10.185 38.914 1.00 58.12 104 GLU A O 1
ATOM 855 N N . GLU A 1 105 ? 41.314 -8.717 40.452 1.00 52.75 105 GLU A N 1
ATOM 856 C CA . GLU A 1 105 ? 41.092 -7.594 39.518 1.00 52.75 105 GLU A CA 1
ATOM 857 C C . GLU A 1 105 ? 42.296 -6.625 39.474 1.00 52.75 105 GLU A C 1
ATOM 859 O O . GLU A 1 105 ? 42.142 -5.411 39.391 1.00 52.75 105 GLU A O 1
ATOM 864 N N . ILE A 1 106 ? 43.531 -7.129 39.574 1.00 58.56 106 ILE A N 1
ATOM 865 C CA . ILE A 1 106 ? 44.743 -6.315 39.358 1.00 58.56 106 ILE A CA 1
ATOM 866 C C . ILE A 1 106 ? 45.750 -7.074 38.497 1.00 58.56 106 ILE A C 1
ATOM 868 O O . ILE A 1 106 ? 46.876 -7.361 38.889 1.00 58.56 106 ILE A O 1
ATOM 872 N N . ALA A 1 107 ? 45.355 -7.380 37.271 1.00 57.41 107 ALA A N 1
ATOM 873 C CA . ALA A 1 107 ? 46.296 -7.564 36.179 1.00 57.41 107 ALA A CA 1
ATOM 874 C C . ALA A 1 107 ? 45.518 -7.391 34.886 1.00 57.41 107 ALA A C 1
ATOM 876 O O . ALA A 1 107 ? 44.639 -8.194 34.629 1.00 57.41 107 ALA A O 1
ATOM 877 N N . LEU A 1 108 ? 45.802 -6.333 34.126 1.00 55.97 108 LEU A N 1
ATOM 878 C CA . LEU A 1 108 ? 45.870 -6.292 32.655 1.00 55.97 108 LEU A CA 1
ATOM 879 C C . LEU A 1 108 ? 46.000 -4.820 32.178 1.00 55.97 108 LEU A C 1
ATOM 881 O O . LEU A 1 108 ? 45.358 -4.407 31.221 1.00 55.97 108 LEU A O 1
ATOM 885 N N . ASP A 1 109 ? 46.872 -4.021 32.810 1.00 57.59 109 ASP A N 1
ATOM 886 C CA . ASP A 1 109 ? 47.490 -2.844 32.159 1.00 57.59 109 ASP A CA 1
ATOM 887 C C . ASP A 1 109 ? 49.021 -2.899 32.272 1.00 57.59 109 ASP A C 1
ATOM 889 O O . ASP A 1 109 ? 49.710 -1.976 32.693 1.00 57.59 109 ASP A O 1
ATOM 893 N N . ALA A 1 110 ? 49.569 -4.065 31.941 1.00 58.41 110 ALA A N 1
ATOM 894 C CA . ALA A 1 110 ? 51.006 -4.285 31.886 1.00 58.41 110 ALA A CA 1
ATOM 895 C C . ALA A 1 110 ? 51.374 -5.044 30.607 1.00 58.41 110 ALA A C 1
ATOM 897 O O . ALA A 1 110 ? 52.010 -6.090 30.665 1.00 58.41 110 ALA A O 1
ATOM 898 N N . ASN A 1 111 ? 50.946 -4.546 29.438 1.00 56.66 111 ASN A N 1
ATOM 899 C CA . ASN A 1 111 ? 51.576 -4.968 28.179 1.00 56.66 111 ASN A CA 1
ATOM 900 C C . ASN A 1 111 ? 51.632 -3.906 27.063 1.00 56.66 111 ASN A C 1
ATOM 902 O O . ASN A 1 111 ? 51.804 -4.247 25.895 1.00 56.66 111 ASN A O 1
ATOM 906 N N . ALA A 1 112 ? 51.573 -2.616 27.399 1.00 53.88 112 ALA A N 1
ATOM 907 C CA . ALA A 1 112 ? 52.008 -1.546 26.497 1.00 53.88 112 ALA A CA 1
ATOM 908 C C . ALA A 1 112 ? 53.426 -1.065 26.864 1.00 53.88 112 ALA A C 1
ATOM 910 O O . ALA A 1 112 ? 53.671 0.119 27.054 1.00 53.88 112 ALA A O 1
ATOM 911 N N . SER A 1 113 ? 54.374 -1.996 26.993 1.00 54.72 113 SER A N 1
ATOM 912 C CA . SER A 1 113 ? 55.806 -1.679 27.050 1.00 54.72 113 SER A CA 1
ATOM 913 C C . SER A 1 113 ? 56.596 -2.804 26.383 1.00 54.72 113 SER A C 1
ATOM 915 O O . SER A 1 113 ? 57.242 -3.618 27.033 1.00 54.72 113 SER A O 1
ATOM 917 N N . SER A 1 114 ? 56.469 -2.885 25.056 1.00 48.78 114 SER A N 1
ATOM 918 C CA . SER A 1 114 ? 57.394 -3.639 24.212 1.00 48.78 114 SER A CA 1
ATOM 919 C C . SER A 1 114 ? 58.514 -2.696 23.790 1.00 48.78 114 SER A C 1
ATOM 921 O O . SER A 1 114 ? 58.277 -1.711 23.092 1.00 48.78 114 SER A O 1
ATOM 923 N N . GLU A 1 115 ? 59.719 -3.034 24.236 1.00 45.28 115 GLU A N 1
ATOM 924 C CA . GLU A 1 115 ? 61.013 -2.422 23.944 1.00 45.28 115 GLU A CA 1
ATOM 925 C C . GLU A 1 115 ? 61.176 -1.938 22.493 1.00 45.28 115 GLU A C 1
ATOM 927 O O . GLU A 1 115 ? 61.272 -2.724 21.552 1.00 45.28 115 GLU A O 1
ATOM 932 N N . GLY A 1 116 ? 61.304 -0.622 22.323 1.00 41.22 116 GLY A N 1
ATOM 933 C CA . GLY A 1 116 ? 62.066 -0.023 21.233 1.00 41.22 116 GLY A CA 1
ATOM 934 C C . GLY A 1 116 ? 63.432 0.372 21.780 1.00 41.22 116 GLY A C 1
ATOM 935 O O . GLY A 1 116 ? 63.558 1.382 22.468 1.00 41.22 116 GLY A O 1
ATOM 936 N N . THR A 1 117 ? 64.449 -0.446 21.523 1.00 42.31 117 THR A N 1
ATOM 937 C CA . THR A 1 117 ? 65.834 -0.218 21.946 1.00 42.31 117 THR A CA 1
ATOM 938 C C . THR A 1 117 ? 66.351 1.135 21.438 1.00 42.31 117 THR A C 1
ATOM 940 O O . THR A 1 117 ? 66.507 1.332 20.232 1.00 42.31 117 THR A O 1
ATOM 943 N N . LEU A 1 118 ? 66.653 2.062 22.350 1.00 43.03 118 LEU A N 1
ATOM 944 C CA . LEU A 1 118 ? 67.409 3.282 22.062 1.00 43.03 118 LEU A CA 1
ATOM 945 C C . LEU A 1 118 ? 68.906 2.945 22.087 1.00 43.03 118 LEU A C 1
ATOM 947 O O . LEU A 1 118 ? 69.477 2.704 23.147 1.00 43.03 118 LEU A O 1
ATOM 951 N N . SER A 1 119 ? 69.543 2.926 20.916 1.00 61.41 119 SER A N 1
ATOM 952 C CA . SER A 1 119 ? 71.007 2.924 20.804 1.00 61.41 119 SER A CA 1
ATOM 953 C C . SER A 1 119 ? 71.539 4.354 21.025 1.00 61.41 119 SER A C 1
ATOM 955 O O . SER A 1 119 ? 70.956 5.291 20.468 1.00 61.41 119 SER A O 1
ATOM 957 N N . PRO A 1 120 ? 72.601 4.573 21.826 1.00 51.62 120 PRO A N 1
ATOM 958 C CA . PRO A 1 120 ? 73.113 5.912 22.112 1.00 51.62 120 PRO A CA 1
ATOM 959 C C . PRO A 1 120 ? 73.972 6.465 20.954 1.00 51.62 120 PRO A C 1
ATOM 961 O O . PRO A 1 120 ? 74.661 5.714 20.271 1.00 51.62 120 PRO A O 1
ATOM 964 N N . GLY A 1 121 ? 73.885 7.789 20.739 1.00 44.56 121 GLY A N 1
ATOM 965 C CA . GLY A 1 121 ? 74.426 8.578 19.609 1.00 44.56 121 GLY A CA 1
ATOM 966 C C . GLY A 1 121 ? 75.940 8.486 19.338 1.00 44.56 121 GLY A C 1
ATOM 967 O O . GLY A 1 121 ? 76.677 7.828 20.056 1.00 44.56 121 GLY A O 1
ATOM 968 N N . GLY A 1 122 ? 76.515 9.139 18.324 1.00 39.16 122 GLY A N 1
ATOM 969 C CA . GLY A 1 122 ? 76.089 10.225 17.430 1.00 39.16 122 GLY A CA 1
ATOM 970 C C . GLY A 1 122 ? 77.176 10.448 16.343 1.00 39.16 122 GLY A C 1
ATOM 971 O O . GLY A 1 122 ? 77.990 9.550 16.134 1.00 39.16 122 GLY A O 1
ATOM 972 N N . PRO A 1 123 ? 77.220 11.595 15.630 1.00 54.34 123 PRO A N 1
ATOM 973 C CA . PRO A 1 123 ? 78.019 11.750 14.407 1.00 54.34 123 PRO A CA 1
ATOM 974 C C . PRO A 1 123 ? 79.414 12.379 14.609 1.00 54.34 123 PRO A C 1
ATOM 976 O O . PRO A 1 123 ? 79.510 13.517 15.068 1.00 54.34 123 PRO A O 1
ATOM 979 N N . ARG A 1 124 ? 80.470 11.682 14.165 1.00 45.00 124 ARG A N 1
ATOM 980 C CA . ARG A 1 124 ? 81.579 12.120 13.279 1.00 45.00 124 ARG A CA 1
ATOM 981 C C . ARG A 1 124 ? 82.691 11.077 13.254 1.00 45.00 124 ARG A C 1
ATOM 983 O O . ARG A 1 124 ? 83.099 10.639 14.347 1.00 45.00 124 ARG A O 1
#

Secondary structure (DSSP, 8-state):
---HHHHHHTS-SSTT--HHHHHT--HHHHHHHTTTTSHHHHHHHHHHHHHHHHHHHHHHHHHHHHHHHHTT-TT----S--------------S-------TTS--SS--S------------

Foldseek 3Di:
DDDLVRVVVPDDDPPPDDPVCVVVDDPLVVLVVCCVVRVVVSVVSNVVVVVVVVVVVVVV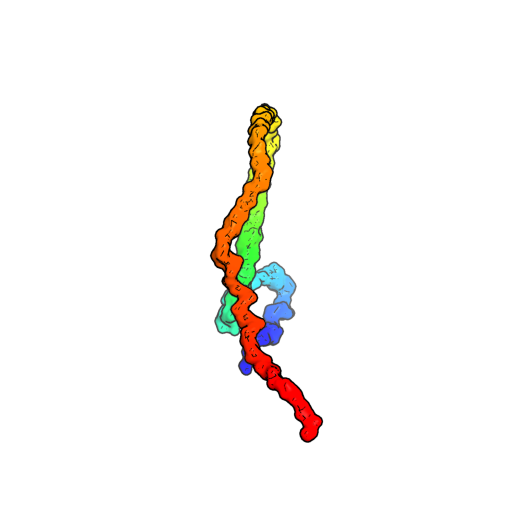VVVVVVVVVVVVVVDDPPPDPPPDPPPPPPDPDPPDPDDPDDPPPPDDPPDPDDDPDDDDDDDD

Sequence (124 aa):
MSSEFERYVNSDFVTHLHPKEFATFDVLGFWKEKETTFPVLSRMSIDLISVQASSVEMCMCLKDHLDVKKRKQDKCPLETPLDFEEDVFDDEVQQNKAIPLFDEEIALDANASSEGTLSPGGPR

pLDDT: mean 72.74, std 17.67, range [39.16, 96.75]

Radius of gyration: 35.9 Å; chains: 1; bounding box: 101×24×78 Å